Protein AF-X1P1N0-F1 (afdb_monomer)

Sequence (98 aa):
MQIRKTYQEVNPELLYAEIRDFVLKQGVLIGEAKLETYLSPGDTSSFISRGTLIFKLQGKSGEGGKECLRAHVVGSARGETKVMFDIDDKLFPQAKVA

pLDDT: mean 83.31, std 10.93, range [47.72, 94.06]

Radius of gyration: 14.68 Å; Cα contacts (8 Å, |Δi|>4): 205; chains: 1; bounding box: 37×24×40 Å

Organism: NCBI:txid412755

Nearest PDB structures (foldseek):
  2jmu-assembly1_A  TM=3.746E-01  e=8.915E-01  Mus musculus
  4e6f-assembly1_A  TM=2.982E-01  e=4.550E-01  Bacteroides ovatus ATCC 8483
  5crf-assembly2_B  TM=3.868E-01  e=1.652E+00  Mycobacterium tuberculosis H37Rv
  2v42-assembly1_B  TM=3.311E-01  e=4.050E+00  Escherichia coli BL21(DE3)

Foldseek 3Di:
DKDKDKDWLAALVVVLVVVVVLVVVVVWAWPDWDKDKDQDVPDNVWIKIWIKTWTFHDDDDDPGGDTAKIWIWIDTNRGMIMIMMDGDCVRPPCVSVD

Secondary structure (DSSP, 8-state):
-EEEEEEES--HHHHHHHHHHHHHHTTPEEEEEEEEEEEETTEEEEEEEEEEEEEE---SSSSPPPEEEEEEEEE-TTSEEEEEEEE-TTTS-GGGT-

Mean predicted aligned error: 6.8 Å

Solvent-accessible surface area (backbone atoms only — not comparable to full-atom values): 5388 Å² total; per-residue (Å²): 86,77,51,79,50,77,42,73,60,37,48,36,68,59,54,47,50,52,52,50,54,54,49,43,73,73,71,40,41,81,70,43,82,47,77,49,77,42,72,37,91,95,39,94,88,42,52,37,35,42,34,42,39,33,28,16,40,82,50,88,72,94,54,83,41,54,76,20,39,36,40,40,34,41,18,20,50,89,37,54,20,37,39,39,38,44,32,40,52,92,74,44,47,66,80,81,76,107

Structure (mmCIF, N/CA/C/O backbone):
data_AF-X1P1N0-F1
#
_entry.id   AF-X1P1N0-F1
#
loop_
_atom_site.group_PDB
_atom_site.id
_atom_site.type_symbol
_atom_site.label_atom_id
_atom_site.label_alt_id
_atom_site.label_comp_id
_atom_site.label_asym_id
_atom_site.label_entity_id
_atom_site.label_seq_id
_atom_site.pdbx_PDB_ins_code
_atom_site.Cartn_x
_atom_site.Cartn_y
_atom_site.Cartn_z
_atom_site.occupancy
_atom_site.B_iso_or_equiv
_atom_site.auth_seq_id
_atom_site.auth_comp_id
_atom_site.auth_asym_id
_atom_site.auth_atom_id
_atom_site.pdbx_PDB_model_num
ATOM 1 N N . MET A 1 1 ? -1.032 -8.487 11.856 1.00 87.00 1 MET A N 1
ATOM 2 C CA . MET A 1 1 ? -0.976 -9.423 10.716 1.00 87.00 1 MET A CA 1
ATOM 3 C C . MET A 1 1 ? -0.107 -8.806 9.634 1.00 87.00 1 MET A C 1
ATOM 5 O O . MET A 1 1 ? -0.247 -7.619 9.386 1.00 87.00 1 MET A O 1
ATOM 9 N N . GLN A 1 2 ? 0.756 -9.586 8.980 1.00 86.19 2 GLN A N 1
ATOM 10 C CA . GLN A 1 2 ? 1.558 -9.096 7.856 1.00 86.19 2 GLN A CA 1
ATOM 11 C C . GLN A 1 2 ? 1.201 -9.859 6.575 1.00 86.19 2 GLN A C 1
ATOM 13 O O . GLN A 1 2 ? 1.231 -11.088 6.566 1.00 86.19 2 GLN A O 1
ATOM 18 N N . ILE A 1 3 ? 0.890 -9.143 5.493 1.00 88.62 3 ILE A N 1
ATOM 19 C CA . ILE A 1 3 ? 0.622 -9.718 4.166 1.00 88.62 3 ILE A CA 1
ATOM 20 C C . ILE A 1 3 ? 1.712 -9.242 3.211 1.00 88.62 3 ILE A C 1
ATOM 22 O O . ILE A 1 3 ? 2.004 -8.051 3.138 1.00 88.62 3 ILE A O 1
ATOM 26 N N . ARG A 1 4 ? 2.313 -10.163 2.457 1.00 91.44 4 ARG A N 1
ATOM 27 C CA . ARG A 1 4 ? 3.292 -9.840 1.412 1.00 91.44 4 ARG A CA 1
ATOM 28 C C . ARG A 1 4 ? 2.803 -10.380 0.078 1.00 91.44 4 ARG A C 1
ATOM 30 O O . ARG A 1 4 ? 2.393 -11.537 -0.007 1.00 91.44 4 ARG A O 1
ATOM 37 N N . LYS A 1 5 ? 2.830 -9.536 -0.949 1.00 90.94 5 LYS A N 1
ATOM 38 C CA . LYS A 1 5 ? 2.457 -9.887 -2.320 1.00 90.94 5 LYS A CA 1
ATOM 39 C C . LYS A 1 5 ? 3.514 -9.371 -3.282 1.00 90.94 5 LYS A C 1
ATOM 41 O O . LYS A 1 5 ? 4.104 -8.312 -3.074 1.00 90.94 5 LYS A O 1
ATOM 46 N N . THR A 1 6 ? 3.752 -10.136 -4.332 1.00 90.88 6 THR A N 1
ATOM 47 C CA . THR A 1 6 ? 4.665 -9.771 -5.410 1.00 90.88 6 THR A CA 1
ATOM 48 C C . THR A 1 6 ? 3.907 -9.902 -6.714 1.00 90.88 6 THR A C 1
ATOM 50 O O . THR A 1 6 ? 3.237 -10.907 -6.942 1.00 90.88 6 THR A O 1
ATOM 53 N N . TYR A 1 7 ? 3.995 -8.859 -7.524 1.00 89.56 7 TYR A N 1
ATOM 54 C CA . TYR A 1 7 ? 3.362 -8.738 -8.823 1.00 89.56 7 TYR A CA 1
ATOM 55 C C . TYR A 1 7 ? 4.447 -8.529 -9.878 1.00 89.56 7 TYR A C 1
ATOM 57 O O . TYR A 1 7 ? 5.487 -7.933 -9.589 1.00 89.56 7 TYR A O 1
ATOM 65 N N . GLN A 1 8 ? 4.200 -9.008 -11.092 1.00 89.31 8 GLN A N 1
ATOM 66 C CA . GLN A 1 8 ? 5.071 -8.798 -12.247 1.00 89.31 8 GLN A CA 1
ATOM 67 C C . GLN A 1 8 ? 4.410 -7.804 -13.198 1.00 89.31 8 GLN A C 1
ATOM 69 O O . GLN A 1 8 ? 3.203 -7.883 -13.408 1.00 89.31 8 GLN A O 1
ATOM 74 N N . GLU A 1 9 ? 5.197 -6.862 -13.720 1.00 85.25 9 GLU A N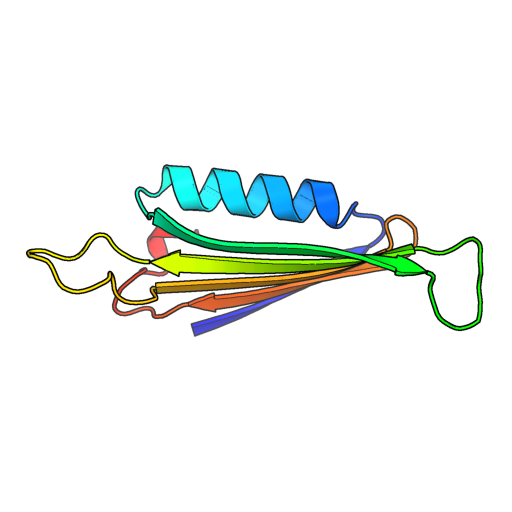 1
ATOM 75 C CA . GLU A 1 9 ? 4.774 -5.879 -14.732 1.00 85.25 9 GLU A CA 1
ATOM 76 C C . GLU A 1 9 ? 3.579 -5.003 -14.303 1.00 85.25 9 GLU A C 1
ATOM 78 O O . GLU A 1 9 ? 2.809 -4.501 -15.121 1.00 85.25 9 GLU A O 1
ATOM 83 N N . VAL A 1 10 ? 3.420 -4.788 -12.993 1.00 88.00 10 VAL A N 1
ATO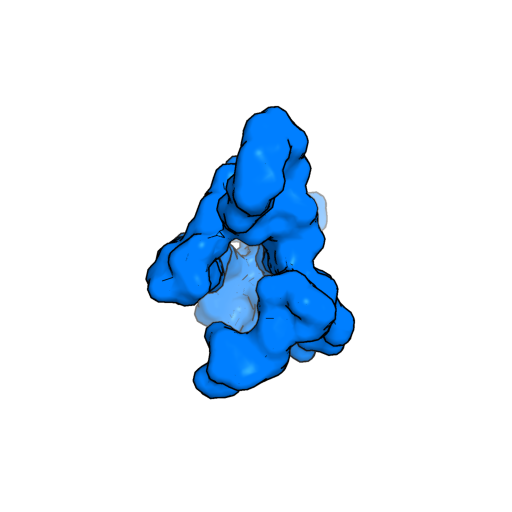M 84 C CA . VAL A 1 10 ? 2.402 -3.889 -12.433 1.00 88.00 10 VAL A CA 1
ATOM 85 C C . VAL A 1 10 ? 3.038 -2.550 -12.100 1.00 88.00 10 VAL A C 1
ATOM 87 O O . VAL A 1 10 ? 4.047 -2.498 -11.397 1.00 88.00 10 VAL A O 1
ATOM 90 N N . ASN A 1 11 ? 2.413 -1.457 -12.544 1.00 88.69 11 ASN A N 1
ATOM 91 C CA . ASN A 1 11 ? 2.868 -0.111 -12.216 1.00 88.69 11 ASN A CA 1
ATOM 92 C C . ASN A 1 11 ? 2.747 0.147 -10.693 1.00 88.69 11 ASN A C 1
ATOM 94 O O . ASN A 1 11 ? 1.629 0.149 -10.165 1.00 88.69 11 ASN A O 1
ATOM 98 N N . PRO A 1 12 ? 3.866 0.389 -9.983 1.00 89.25 12 PRO A N 1
ATOM 99 C CA . PRO A 1 12 ? 3.871 0.591 -8.534 1.00 89.25 12 PRO A CA 1
ATOM 100 C C . PRO A 1 12 ? 3.115 1.851 -8.095 1.00 89.25 12 PRO A C 1
ATOM 102 O O . PRO A 1 12 ? 2.522 1.853 -7.019 1.00 89.25 12 PRO A O 1
ATOM 105 N N . GLU A 1 13 ? 3.093 2.906 -8.910 1.00 89.88 13 GLU A N 1
ATOM 106 C CA . GLU A 1 13 ? 2.402 4.162 -8.587 1.00 89.88 13 GLU A CA 1
ATOM 107 C C . GLU A 1 13 ? 0.884 4.004 -8.695 1.00 89.88 13 GLU A C 1
ATOM 109 O O . GLU A 1 13 ? 0.141 4.478 -7.835 1.00 89.88 13 GLU A O 1
ATOM 114 N N . LEU A 1 14 ? 0.428 3.266 -9.711 1.00 91.56 14 LEU A N 1
ATOM 115 C CA . LEU A 1 14 ? -0.986 2.939 -9.875 1.00 91.56 14 LEU A CA 1
ATOM 116 C C . LEU A 1 14 ? -1.455 2.019 -8.746 1.00 91.56 14 LEU A C 1
ATOM 118 O O . LEU A 1 14 ? -2.464 2.293 -8.107 1.00 91.56 14 LEU A O 1
ATOM 122 N N . LEU A 1 15 ? -0.675 0.983 -8.424 1.00 90.50 15 LEU A N 1
ATOM 123 C CA . LEU A 1 15 ? -0.979 0.090 -7.307 1.00 90.50 15 LEU A CA 1
ATOM 124 C C . LEU A 1 15 ? -1.017 0.835 -5.965 1.00 90.50 15 LEU A C 1
ATOM 126 O O . LEU A 1 15 ? -1.892 0.581 -5.141 1.00 90.50 15 LEU A O 1
ATOM 130 N N . TYR A 1 16 ? -0.101 1.780 -5.750 1.00 92.31 16 TYR A N 1
ATOM 131 C CA . TYR A 1 16 ? -0.111 2.659 -4.582 1.00 92.31 16 TYR A CA 1
ATOM 132 C C . TYR A 1 16 ? -1.402 3.488 -4.494 1.00 92.31 16 TYR A C 1
ATOM 134 O O . TYR A 1 16 ? -1.998 3.568 -3.418 1.00 92.31 16 TYR A O 1
ATOM 142 N N . ALA A 1 17 ? -1.854 4.075 -5.607 1.00 92.56 17 ALA A N 1
ATOM 143 C CA . ALA A 1 17 ? -3.093 4.849 -5.653 1.00 92.56 17 ALA A CA 1
ATOM 144 C C . ALA A 1 17 ? -4.329 3.979 -5.364 1.00 92.56 17 ALA A C 1
ATOM 146 O O . ALA A 1 17 ? -5.150 4.351 -4.527 1.00 92.56 17 ALA A O 1
ATOM 147 N N . GLU A 1 18 ? -4.412 2.792 -5.970 1.00 92.31 18 GLU A N 1
ATOM 148 C CA . GLU A 1 18 ? -5.511 1.843 -5.745 1.00 92.31 18 GLU A CA 1
ATOM 149 C C . GLU A 1 18 ? -5.585 1.383 -4.285 1.00 92.31 18 GLU A C 1
ATOM 151 O O . GLU A 1 18 ? -6.655 1.382 -3.676 1.00 92.31 18 GLU A O 1
ATOM 156 N N . ILE A 1 19 ? -4.438 1.052 -3.679 1.00 90.75 19 ILE A N 1
ATOM 157 C CA . ILE A 1 19 ? -4.366 0.686 -2.259 1.00 90.75 19 ILE A CA 1
ATOM 158 C C . ILE A 1 19 ? -4.852 1.841 -1.383 1.00 90.75 19 ILE A C 1
ATOM 160 O O . ILE A 1 19 ? -5.628 1.628 -0.449 1.00 90.75 19 ILE A O 1
ATOM 164 N N . ARG A 1 20 ? -4.406 3.067 -1.674 1.00 91.25 20 ARG A N 1
ATOM 165 C CA . ARG A 1 20 ? -4.809 4.257 -0.924 1.00 91.25 20 ARG A CA 1
ATOM 166 C C . ARG A 1 20 ? -6.319 4.449 -0.960 1.00 91.25 20 ARG A C 1
ATOM 168 O O . ARG A 1 20 ? -6.937 4.612 0.091 1.00 91.25 20 ARG A O 1
ATOM 175 N N . ASP A 1 21 ? -6.902 4.408 -2.149 1.00 91.12 21 ASP A N 1
ATOM 176 C CA . ASP A 1 21 ? -8.321 4.675 -2.342 1.00 91.12 21 ASP A CA 1
ATOM 177 C C . ASP A 1 21 ? -9.191 3.534 -1.791 1.00 91.12 21 ASP A C 1
ATOM 179 O O . ASP A 1 21 ? -10.241 3.794 -1.198 1.00 91.12 21 ASP A O 1
ATOM 183 N N . PHE A 1 22 ? -8.744 2.277 -1.897 1.00 90.06 2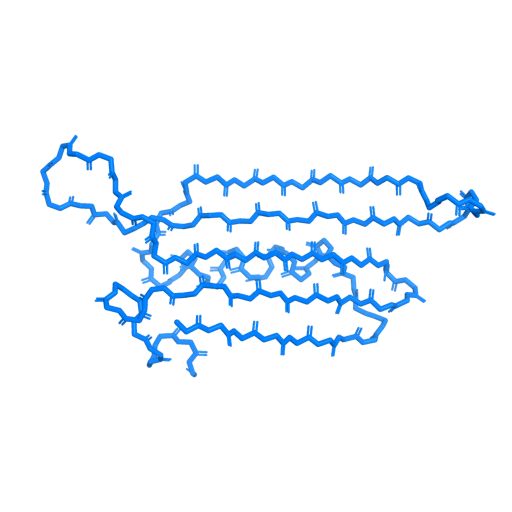2 PHE A N 1
ATOM 184 C CA . PHE A 1 22 ? -9.412 1.134 -1.268 1.00 90.06 22 PHE A CA 1
ATOM 185 C C . PHE A 1 22 ? -9.473 1.284 0.253 1.00 90.06 22 PHE A C 1
ATOM 187 O O . PHE A 1 22 ? -10.542 1.158 0.850 1.00 90.06 22 PHE A O 1
ATOM 194 N N . VAL A 1 23 ? -8.341 1.592 0.886 1.00 87.69 23 VAL A N 1
ATOM 195 C CA . VAL A 1 23 ? -8.266 1.699 2.344 1.00 87.69 23 VAL A CA 1
ATOM 196 C C . VAL A 1 23 ? -9.055 2.917 2.841 1.00 87.69 23 VAL A C 1
ATOM 198 O O . VAL A 1 23 ? -9.800 2.799 3.811 1.00 87.69 23 VAL A O 1
ATOM 201 N N . LEU A 1 24 ? -9.015 4.054 2.137 1.00 87.12 24 LEU A N 1
ATOM 202 C CA . LEU A 1 24 ? -9.862 5.216 2.444 1.00 87.12 24 LEU A CA 1
ATOM 203 C C . LEU A 1 24 ? -11.364 4.880 2.430 1.00 87.12 24 LEU A C 1
ATOM 205 O O . LEU A 1 24 ? -12.097 5.309 3.324 1.00 87.12 24 LEU A O 1
ATOM 209 N N . LYS A 1 25 ? -11.830 4.070 1.467 1.00 88.19 25 LYS A N 1
ATOM 210 C CA . LYS A 1 25 ? -13.237 3.622 1.395 1.00 88.19 25 LYS A CA 1
ATOM 211 C C . LYS A 1 25 ? -13.667 2.783 2.604 1.00 88.19 25 LYS A C 1
ATOM 213 O O . LYS A 1 25 ? -14.854 2.736 2.908 1.00 88.19 25 LYS A O 1
ATOM 218 N N . GLN A 1 26 ? -12.727 2.177 3.332 1.00 83.12 26 GLN A N 1
ATOM 219 C CA . GLN A 1 26 ? -12.996 1.424 4.566 1.00 83.12 26 GLN A CA 1
ATOM 220 C C . GLN A 1 26 ? -13.189 2.322 5.807 1.00 83.12 26 GLN A C 1
ATOM 222 O O . GLN A 1 26 ? -13.367 1.812 6.923 1.00 83.12 26 GLN A O 1
ATOM 227 N N . GLY A 1 27 ? -13.164 3.650 5.624 1.00 81.25 27 GLY A N 1
ATOM 228 C CA . GLY A 1 27 ? -13.447 4.643 6.661 1.00 81.25 27 GLY A CA 1
ATOM 229 C C . GLY A 1 27 ? -12.262 4.957 7.575 1.00 81.25 27 GLY A C 1
ATOM 230 O O . GLY A 1 27 ? -12.468 5.369 8.716 1.00 81.25 27 GLY A O 1
ATOM 231 N N . VAL A 1 28 ? -11.027 4.739 7.113 1.00 85.56 28 VAL A N 1
ATOM 232 C CA . VAL A 1 28 ? -9.809 5.117 7.851 1.00 85.56 28 VAL A CA 1
ATOM 233 C C . VAL A 1 28 ? -9.180 6.378 7.269 1.00 85.56 28 VAL A C 1
ATOM 235 O O . VAL A 1 28 ? -9.374 6.709 6.102 1.00 85.56 28 VAL A O 1
ATOM 238 N N . LEU A 1 29 ? -8.422 7.097 8.094 1.00 86.31 29 LEU A N 1
ATOM 239 C CA . LEU A 1 29 ? -7.778 8.347 7.706 1.00 86.31 29 LEU A CA 1
ATOM 240 C C . LEU A 1 29 ? -6.335 8.087 7.274 1.00 86.31 29 LEU A C 1
ATOM 242 O O . LEU A 1 29 ? -5.649 7.238 7.844 1.00 86.31 29 LEU A O 1
ATOM 246 N N . ILE A 1 30 ? -5.847 8.853 6.302 1.00 88.31 30 ILE A N 1
ATOM 247 C CA . ILE A 1 30 ? -4.422 8.857 5.957 1.00 88.31 30 ILE A CA 1
ATOM 248 C C . ILE A 1 30 ? -3.670 9.621 7.046 1.00 88.31 30 ILE A C 1
ATOM 250 O O . ILE A 1 30 ? -3.951 10.787 7.311 1.00 88.31 30 ILE A O 1
ATOM 254 N N . GLY A 1 31 ? -2.717 8.947 7.684 1.00 85.12 31 GLY A N 1
ATOM 255 C CA . GLY A 1 31 ? -1.755 9.562 8.588 1.00 85.12 31 GLY A CA 1
ATOM 256 C C . GLY A 1 31 ? -0.524 10.068 7.843 1.00 85.12 31 GLY A C 1
ATOM 257 O O . GLY A 1 31 ? -0.122 11.208 8.042 1.00 85.12 31 GLY A O 1
ATOM 258 N N . GLU A 1 32 ? 0.051 9.229 6.982 1.00 88.56 32 GLU A N 1
ATOM 259 C CA . GLU A 1 32 ? 1.199 9.574 6.140 1.00 88.56 32 GLU A CA 1
ATOM 260 C C . GLU A 1 32 ? 1.022 8.955 4.753 1.00 88.56 32 GLU A C 1
ATOM 262 O O . GLU A 1 32 ? 0.567 7.818 4.620 1.00 88.56 32 GLU A O 1
ATOM 267 N N . ALA A 1 33 ? 1.378 9.709 3.719 1.00 91.69 33 ALA A N 1
ATOM 268 C CA . ALA A 1 33 ? 1.388 9.243 2.343 1.00 91.69 33 ALA A CA 1
ATOM 269 C C . ALA A 1 33 ? 2.644 9.787 1.666 1.00 91.69 33 ALA A C 1
ATOM 271 O O . ALA A 1 33 ? 2.752 10.987 1.416 1.00 91.69 33 ALA A O 1
ATOM 272 N N . LYS A 1 34 ? 3.596 8.899 1.393 1.00 93.19 34 LYS A N 1
ATOM 273 C CA . LYS A 1 34 ? 4.877 9.230 0.780 1.00 93.19 34 LYS A CA 1
ATOM 274 C C . LYS A 1 34 ? 5.071 8.382 -0.466 1.00 93.19 34 LYS A C 1
ATOM 276 O O . LYS A 1 34 ? 4.987 7.160 -0.391 1.00 93.19 34 LYS A O 1
ATOM 281 N N . LEU A 1 35 ? 5.349 9.022 -1.594 1.00 91.31 35 LEU A N 1
ATOM 282 C CA . LEU A 1 35 ? 5.717 8.355 -2.837 1.00 91.31 35 LEU A CA 1
ATOM 283 C C . LEU A 1 35 ? 6.996 8.999 -3.357 1.00 91.31 35 LEU A C 1
ATOM 285 O O . LEU A 1 35 ? 7.046 10.210 -3.555 1.00 91.31 35 LEU A O 1
ATOM 289 N N . GLU A 1 36 ? 8.030 8.190 -3.534 1.00 89.81 36 GLU A N 1
ATOM 290 C CA . GLU A 1 36 ? 9.336 8.633 -4.003 1.00 89.81 36 GLU A CA 1
ATOM 291 C C . GLU A 1 36 ? 9.749 7.775 -5.193 1.00 89.81 36 GLU A C 1
ATOM 293 O O . GLU A 1 36 ? 9.752 6.548 -5.099 1.00 89.81 36 GLU A O 1
ATOM 298 N N . THR A 1 37 ? 10.109 8.417 -6.299 1.00 87.56 37 THR A N 1
ATOM 299 C CA . THR A 1 37 ? 10.570 7.732 -7.509 1.00 87.56 37 THR A CA 1
ATOM 300 C C . THR A 1 37 ? 12.029 8.087 -7.746 1.00 87.56 37 THR A C 1
ATOM 302 O O . THR A 1 37 ? 12.400 9.260 -7.785 1.00 87.56 37 THR A O 1
ATOM 305 N N . TYR A 1 38 ? 12.861 7.060 -7.884 1.00 85.00 38 TYR A N 1
ATOM 306 C CA . TYR A 1 38 ? 14.302 7.182 -8.062 1.00 85.00 38 TYR A CA 1
ATOM 307 C C . TYR A 1 38 ? 14.747 6.468 -9.334 1.00 85.00 38 TYR A C 1
ATOM 309 O O . TYR A 1 38 ? 14.102 5.528 -9.801 1.00 85.00 38 TYR A O 1
ATOM 317 N N . LEU A 1 39 ? 15.893 6.884 -9.866 1.00 80.88 39 LEU A N 1
ATOM 318 C CA . LEU A 1 39 ? 16.601 6.118 -10.885 1.00 80.88 39 LEU A CA 1
ATOM 319 C C . LEU A 1 39 ? 17.203 4.862 -10.255 1.00 80.88 39 LEU A C 1
ATOM 321 O O . LEU A 1 39 ? 17.734 4.902 -9.141 1.00 80.88 39 LEU A O 1
ATOM 325 N N . SER A 1 40 ? 17.130 3.749 -10.976 1.00 72.69 40 SER A N 1
ATOM 326 C CA . SER A 1 40 ? 17.746 2.502 -10.539 1.00 72.69 40 SER A CA 1
ATOM 327 C C . SER A 1 40 ? 19.268 2.645 -10.567 1.00 72.69 40 SER A C 1
ATOM 329 O O . SER A 1 40 ? 19.823 3.115 -11.565 1.00 72.69 40 SER A O 1
ATOM 331 N N . PRO A 1 41 ? 19.982 2.221 -9.513 1.00 67.75 41 PRO A N 1
ATOM 332 C CA . PRO A 1 41 ? 21.436 2.190 -9.547 1.00 67.75 41 PRO A CA 1
ATOM 333 C C . PRO A 1 41 ? 21.903 1.220 -10.643 1.00 67.75 41 PRO A C 1
ATOM 335 O O . PRO A 1 41 ? 21.611 0.029 -10.574 1.00 67.75 41 PRO A O 1
ATOM 338 N N . GLY A 1 42 ? 22.616 1.727 -11.651 1.00 68.19 42 GLY A N 1
ATOM 339 C CA . GLY A 1 42 ? 23.208 0.922 -12.729 1.00 68.19 42 GLY A CA 1
ATOM 340 C C . GLY A 1 42 ? 22.444 0.906 -14.058 1.00 68.19 42 GLY A C 1
ATOM 341 O O . GLY A 1 42 ? 23.023 0.493 -15.057 1.00 68.19 42 GLY A O 1
ATOM 342 N N . ASP A 1 43 ? 21.205 1.404 -14.106 1.00 66.12 43 ASP A N 1
ATOM 343 C CA . ASP A 1 43 ? 20.424 1.525 -15.344 1.00 66.12 43 ASP A CA 1
ATOM 344 C C . ASP A 1 43 ? 19.61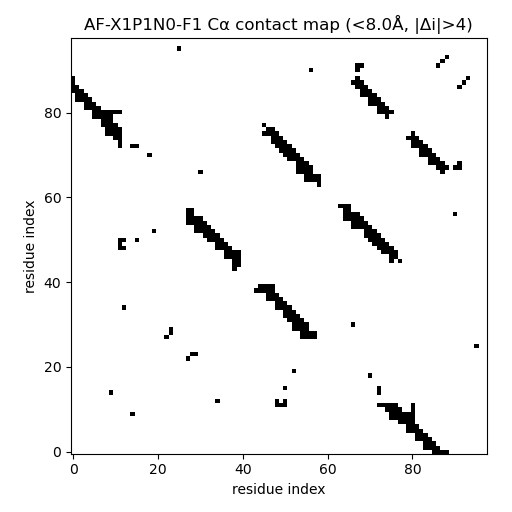0 2.827 -15.332 1.00 66.12 43 ASP A C 1
ATOM 346 O O . ASP A 1 43 ? 18.636 2.977 -14.593 1.00 66.12 43 ASP A O 1
ATOM 350 N N . THR A 1 44 ? 20.018 3.784 -16.166 1.00 61.97 44 THR A N 1
ATOM 351 C CA . THR A 1 44 ? 19.384 5.106 -16.295 1.00 61.97 44 THR A CA 1
ATOM 352 C C . THR A 1 44 ? 18.006 5.057 -16.954 1.00 61.97 44 THR A C 1
ATOM 354 O O . THR A 1 44 ? 17.300 6.064 -16.943 1.00 61.97 44 THR A O 1
ATOM 357 N N . SER A 1 45 ? 17.606 3.911 -17.513 1.00 66.06 45 SER A N 1
ATOM 358 C CA . SER A 1 45 ? 16.297 3.712 -18.144 1.00 66.06 45 SER A CA 1
ATOM 359 C C . SER A 1 45 ? 15.256 3.062 -17.225 1.00 66.06 45 SER A C 1
ATOM 361 O O . SER A 1 45 ? 14.075 2.991 -17.578 1.00 66.06 45 SER A O 1
ATOM 363 N N . SER A 1 46 ? 15.673 2.633 -16.031 1.00 69.25 46 SER A N 1
ATOM 364 C CA . SER A 1 46 ? 14.834 1.923 -15.069 1.00 69.25 46 SER A CA 1
ATOM 365 C C . SER A 1 46 ? 14.531 2.801 -13.853 1.00 69.25 46 SER A C 1
ATOM 367 O O . SER A 1 46 ? 15.436 3.276 -13.170 1.00 69.25 46 SER A O 1
ATOM 369 N N . PHE A 1 47 ? 13.250 2.977 -13.529 1.00 82.31 47 PHE A N 1
ATOM 370 C CA . PHE A 1 47 ? 12.798 3.743 -12.362 1.00 82.31 47 PHE A CA 1
ATOM 371 C C . PHE A 1 47 ? 12.289 2.804 -11.269 1.00 82.31 47 PHE A C 1
ATOM 373 O O . PHE A 1 47 ? 11.542 1.866 -11.557 1.00 82.31 47 PHE A O 1
ATOM 380 N N . ILE A 1 48 ? 12.676 3.072 -10.022 1.00 85.56 48 ILE A N 1
ATOM 381 C CA . ILE A 1 48 ? 12.145 2.399 -8.836 1.00 85.56 48 ILE A CA 1
ATOM 382 C C . ILE A 1 48 ? 11.265 3.395 -8.095 1.00 85.56 48 ILE A C 1
ATOM 384 O O . ILE A 1 48 ? 11.750 4.422 -7.615 1.00 85.56 48 ILE A O 1
ATOM 388 N N . SER A 1 49 ? 9.989 3.060 -7.957 1.00 89.56 49 SER A N 1
ATOM 389 C CA . SER A 1 49 ? 9.048 3.813 -7.134 1.00 89.56 49 SER A CA 1
ATOM 390 C C . SER A 1 49 ? 8.914 3.132 -5.775 1.00 89.56 49 SER A C 1
ATOM 392 O O . SER A 1 49 ? 8.756 1.911 -5.676 1.00 89.56 49 SER A O 1
ATOM 394 N N . ARG A 1 50 ? 8.975 3.930 -4.711 1.00 91.69 50 ARG A N 1
ATOM 395 C CA . ARG A 1 50 ? 8.789 3.520 -3.322 1.00 91.69 50 ARG A CA 1
ATOM 396 C C . ARG A 1 50 ? 7.651 4.327 -2.710 1.00 91.69 50 ARG A C 1
ATOM 398 O O . ARG A 1 50 ? 7.778 5.521 -2.463 1.00 91.69 50 ARG A O 1
ATOM 405 N N . GLY A 1 51 ? 6.549 3.648 -2.439 1.00 92.50 51 GLY A N 1
ATOM 406 C CA . GLY A 1 51 ? 5.384 4.176 -1.750 1.00 92.50 51 GLY A CA 1
ATOM 407 C C . GLY A 1 51 ? 5.322 3.695 -0.302 1.00 92.50 51 GLY A C 1
ATOM 408 O O . GLY A 1 51 ? 5.515 2.513 -0.023 1.00 92.50 51 GLY A O 1
ATOM 409 N N . THR A 1 52 ? 5.036 4.598 0.628 1.00 94.06 52 THR A N 1
ATOM 410 C CA . THR A 1 52 ? 4.685 4.286 2.016 1.00 94.06 52 THR A CA 1
ATOM 411 C C . THR A 1 52 ? 3.374 4.981 2.360 1.00 94.06 52 THR A C 1
ATOM 413 O O . THR A 1 52 ? 3.265 6.199 2.253 1.00 94.06 52 THR A O 1
ATOM 416 N N . LEU A 1 53 ? 2.379 4.196 2.765 1.00 93.06 53 LEU A N 1
ATOM 417 C CA . LEU A 1 53 ? 1.087 4.666 3.252 1.00 93.06 53 LEU A CA 1
ATOM 418 C C . LEU A 1 53 ? 0.924 4.222 4.698 1.00 93.06 53 LEU A C 1
ATOM 420 O O . LEU A 1 53 ? 1.067 3.038 5.000 1.00 93.06 53 LEU A O 1
ATOM 424 N N . ILE A 1 54 ? 0.589 5.157 5.575 1.00 92.00 54 ILE A N 1
ATOM 425 C CA . ILE A 1 54 ? 0.249 4.896 6.970 1.00 92.00 54 ILE A CA 1
ATOM 426 C C . ILE A 1 54 ? -1.172 5.389 7.192 1.00 92.00 54 ILE A C 1
ATOM 428 O O . ILE A 1 54 ? -1.473 6.563 6.969 1.00 92.00 54 ILE A O 1
ATOM 432 N N . PHE A 1 55 ? -2.038 4.503 7.669 1.00 90.50 55 PHE A N 1
ATOM 433 C CA . PHE A 1 55 ? -3.438 4.789 7.944 1.00 90.50 55 PHE A CA 1
ATOM 434 C C . PHE A 1 55 ? -3.718 4.727 9.436 1.00 90.50 55 PHE A C 1
ATOM 436 O O . PHE A 1 55 ? -3.239 3.848 10.158 1.00 90.50 55 PHE A O 1
ATOM 443 N N . LYS A 1 56 ? -4.544 5.659 9.895 1.00 89.62 56 LYS A N 1
ATOM 444 C CA . LYS A 1 56 ? -4.929 5.819 11.291 1.00 89.62 56 LYS A CA 1
ATOM 445 C C . LYS A 1 56 ? -6.434 5.648 11.433 1.00 89.62 56 LYS A C 1
ATOM 447 O O . LYS A 1 56 ? -7.210 6.154 10.619 1.00 89.62 56 LYS A O 1
ATOM 452 N N . LEU A 1 57 ? -6.850 4.962 12.491 1.00 84.38 57 LEU A N 1
ATOM 453 C CA . LEU A 1 57 ? -8.257 4.906 12.864 1.00 84.38 57 LEU A CA 1
ATOM 454 C C . LEU A 1 57 ? -8.656 6.244 13.495 1.00 84.38 57 LEU A C 1
ATOM 456 O O . LEU A 1 57 ? -7.913 6.779 14.321 1.00 84.38 57 LEU A O 1
ATOM 460 N N . GLN A 1 58 ? -9.827 6.778 13.147 1.00 70.31 58 GLN A N 1
ATOM 461 C CA . GLN A 1 58 ? -10.344 7.972 13.810 1.00 70.31 58 GLN A CA 1
ATOM 462 C C . GLN A 1 58 ? -10.623 7.638 15.286 1.00 70.31 58 GLN A C 1
ATOM 464 O O . GLN A 1 58 ? -11.501 6.836 15.604 1.00 70.31 58 GLN A O 1
ATOM 469 N N . GLY A 1 59 ? -9.816 8.195 16.190 1.00 63.19 59 GLY A N 1
ATOM 470 C CA . GLY A 1 59 ? -9.965 7.986 17.627 1.00 63.19 59 GLY A CA 1
ATOM 471 C C . GLY A 1 59 ? -11.209 8.688 18.170 1.00 63.19 59 GLY A C 1
ATOM 472 O O . GLY A 1 59 ? -11.579 9.768 17.708 1.00 63.19 59 GLY A O 1
ATOM 473 N N . LYS A 1 60 ? -11.846 8.094 19.185 1.00 53.47 60 LYS A N 1
ATOM 474 C CA . LYS A 1 60 ? -12.804 8.812 20.032 1.00 53.47 60 LYS A CA 1
ATOM 475 C C . LYS A 1 60 ? -11.992 9.752 20.927 1.00 53.47 60 LYS A C 1
ATOM 477 O O . LYS A 1 60 ? -11.303 9.268 21.815 1.00 53.47 60 LYS A O 1
ATOM 482 N N . SER A 1 61 ? -12.090 11.057 20.682 1.00 47.72 61 SER A N 1
ATOM 483 C CA . SER A 1 61 ? -11.549 12.138 21.525 1.00 47.72 61 SER A CA 1
ATOM 484 C C . SER A 1 61 ? -10.052 12.442 21.382 1.00 47.72 61 SER A C 1
ATOM 486 O O . SER A 1 61 ? -9.241 11.937 22.143 1.00 47.72 61 SER A O 1
ATOM 488 N N . GLY A 1 62 ? -9.710 13.365 20.475 1.00 52.34 62 GLY A N 1
ATOM 489 C CA . GLY A 1 62 ? -8.588 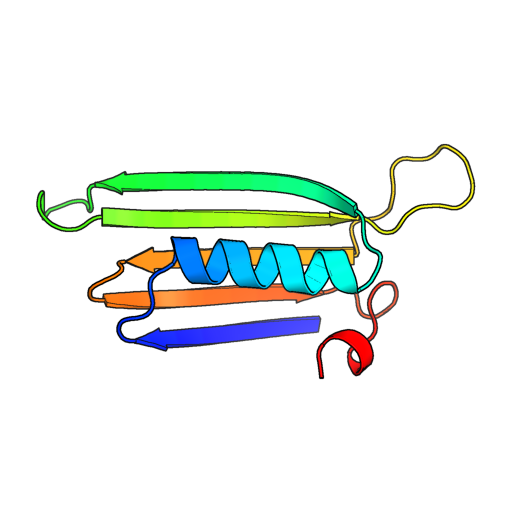14.314 20.621 1.00 52.34 62 GLY A CA 1
ATOM 490 C C . GLY A 1 62 ? -7.144 13.790 20.610 1.00 52.34 62 GLY A C 1
ATOM 491 O O . GLY A 1 62 ? -6.241 14.567 20.316 1.00 52.34 62 GLY A O 1
ATOM 492 N N . GLU A 1 63 ? -6.895 12.510 20.871 1.00 56.78 63 GLU A N 1
ATOM 493 C CA . GLU A 1 63 ? -5.584 11.885 20.720 1.00 56.78 63 GLU A CA 1
ATOM 494 C C . GLU A 1 63 ? -5.405 11.418 19.273 1.00 56.78 63 GLU A C 1
ATOM 496 O O . GLU A 1 63 ? -6.300 10.806 18.682 1.00 56.78 63 GLU A O 1
ATOM 501 N N . GLY A 1 64 ? -4.251 11.739 18.680 1.00 57.00 64 GLY A N 1
ATOM 502 C CA . GLY A 1 64 ? -3.914 11.363 17.308 1.00 57.00 64 GLY A CA 1
ATOM 503 C C . GLY A 1 64 ? -4.209 9.884 17.057 1.00 57.00 64 GLY A C 1
ATOM 504 O O . GLY A 1 64 ? -3.734 9.019 17.789 1.00 57.00 64 GLY A O 1
ATOM 505 N N . GLY A 1 65 ? -5.034 9.609 16.042 1.00 67.25 65 GLY A N 1
ATOM 506 C CA . GLY A 1 65 ? -5.553 8.271 15.760 1.00 67.25 65 GLY A CA 1
ATOM 507 C C . GLY A 1 65 ? -4.470 7.188 15.741 1.00 67.25 65 GLY A C 1
ATOM 508 O O . GLY A 1 65 ? -3.366 7.412 15.237 1.00 67.25 65 GLY A O 1
ATOM 509 N N . LYS A 1 66 ? -4.786 6.007 16.286 1.00 80.69 66 LYS A N 1
ATOM 510 C CA . LYS A 1 66 ? -3.860 4.867 16.320 1.00 80.69 66 LYS A CA 1
ATOM 511 C C . LYS A 1 66 ? -3.612 4.350 14.905 1.00 80.69 66 LYS A C 1
ATOM 513 O O . LYS A 1 66 ? -4.563 4.180 14.138 1.00 80.69 66 LYS A O 1
ATOM 518 N N . GLU A 1 67 ? -2.345 4.110 14.573 1.00 84.81 67 GLU A N 1
ATOM 519 C CA . GLU A 1 67 ? -1.964 3.448 13.324 1.00 84.81 67 GLU A CA 1
ATOM 520 C C . GLU A 1 67 ? -2.612 2.061 13.273 1.00 84.81 67 GLU A C 1
ATOM 522 O O . GLU A 1 67 ? -2.507 1.289 14.221 1.00 84.81 67 GLU A O 1
ATOM 527 N N . CYS A 1 68 ? -3.328 1.783 12.189 1.00 87.62 68 CYS A N 1
ATOM 528 C CA . CYS A 1 68 ? -4.100 0.553 12.020 1.00 87.62 68 CYS A CA 1
ATOM 529 C C . CYS A 1 68 ? -3.625 -0.275 10.823 1.00 87.62 68 CYS A C 1
ATOM 531 O O . CYS A 1 68 ? -3.739 -1.499 10.837 1.00 87.62 68 CYS A O 1
ATOM 533 N N . LEU A 1 69 ? -3.075 0.384 9.800 1.00 89.00 69 LEU A N 1
ATOM 534 C CA . LEU A 1 69 ? -2.577 -0.257 8.594 1.00 89.00 69 LEU A CA 1
ATOM 535 C C . LEU A 1 69 ? -1.408 0.542 8.028 1.00 89.00 69 LEU A C 1
ATOM 537 O O . LEU A 1 69 ? -1.462 1.768 7.935 1.00 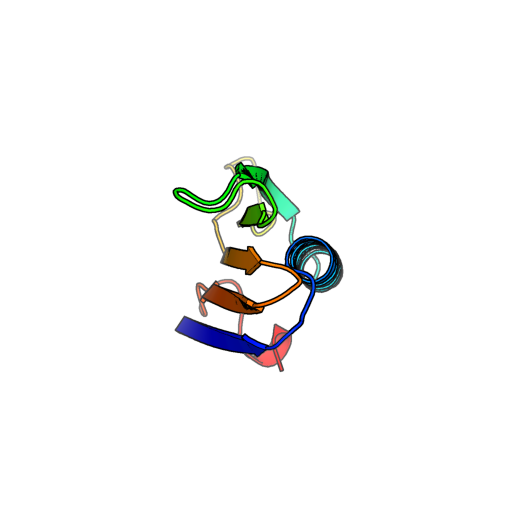89.00 69 LEU A O 1
ATOM 541 N N . ARG A 1 70 ? -0.375 -0.169 7.596 1.00 92.62 70 ARG A N 1
ATOM 542 C CA . ARG A 1 70 ? 0.769 0.363 6.871 1.00 92.62 70 ARG A CA 1
ATOM 543 C C . ARG A 1 70 ? 0.946 -0.421 5.585 1.00 92.62 70 ARG A C 1
ATOM 545 O O . ARG A 1 70 ? 1.059 -1.642 5.620 1.00 92.62 70 ARG A O 1
ATOM 552 N N . ALA A 1 71 ? 0.994 0.270 4.455 1.00 92.56 71 ALA A N 1
ATOM 553 C CA . ALA A 1 71 ? 1.300 -0.329 3.167 1.00 92.56 71 ALA A CA 1
ATOM 554 C C . ALA A 1 71 ? 2.636 0.206 2.650 1.00 92.56 71 ALA A C 1
ATOM 556 O O . ALA A 1 71 ? 2.842 1.413 2.543 1.00 92.56 71 ALA A O 1
ATOM 557 N N . HIS A 1 72 ? 3.535 -0.704 2.302 1.00 93.88 72 HIS A N 1
ATOM 558 C CA . HIS A 1 72 ? 4.766 -0.405 1.591 1.00 93.88 72 HIS A CA 1
ATOM 559 C C . HIS A 1 72 ? 4.685 -0.994 0.193 1.00 93.88 72 HIS A C 1
ATOM 561 O O . HIS A 1 72 ? 4.519 -2.202 0.043 1.00 93.88 72 HIS A O 1
ATOM 567 N N . VAL A 1 73 ? 4.839 -0.145 -0.814 1.00 92.94 73 VAL A N 1
ATOM 568 C CA . VAL A 1 73 ? 4.922 -0.534 -2.221 1.00 92.94 73 VAL A CA 1
ATOM 569 C C . VAL A 1 73 ? 6.326 -0.205 -2.700 1.00 92.94 73 VAL A C 1
ATOM 571 O O . VAL A 1 73 ? 6.806 0.905 -2.495 1.00 92.94 73 VAL A O 1
ATOM 574 N N . VAL A 1 74 ? 7.013 -1.159 -3.312 1.00 91.81 74 VAL A N 1
ATOM 575 C CA . VAL A 1 74 ? 8.322 -0.923 -3.922 1.00 91.81 74 VAL A CA 1
ATOM 576 C C . VAL A 1 74 ? 8.422 -1.713 -5.209 1.00 91.81 74 VAL A C 1
ATOM 578 O O . VAL A 1 74 ? 8.135 -2.908 -5.223 1.00 91.81 74 VAL A O 1
ATOM 581 N N . GLY A 1 75 ? 8.820 -1.067 -6.294 1.00 89.31 75 GLY A N 1
ATOM 582 C CA . GLY A 1 75 ? 8.942 -1.768 -7.560 1.00 89.31 75 GLY A CA 1
ATOM 583 C C . GLY A 1 75 ? 9.297 -0.882 -8.726 1.00 89.31 75 GLY A C 1
ATOM 584 O O . GLY A 1 75 ? 9.452 0.329 -8.582 1.00 89.31 75 GLY A O 1
ATOM 585 N N . SER A 1 76 ? 9.397 -1.512 -9.887 1.00 84.44 76 SER A N 1
ATOM 586 C CA . SER A 1 76 ? 9.539 -0.839 -11.171 1.00 84.44 76 SER A CA 1
ATOM 587 C C . SER A 1 76 ? 8.407 -1.267 -12.098 1.00 84.44 76 SER A C 1
ATOM 589 O O . SER A 1 76 ? 7.976 -2.418 -12.088 1.00 84.44 76 SER A O 1
ATOM 591 N N . ALA A 1 77 ? 7.926 -0.345 -12.935 1.00 76.62 77 ALA A N 1
ATOM 592 C CA . ALA A 1 77 ? 6.809 -0.628 -13.839 1.00 76.62 77 ALA A CA 1
ATOM 593 C C . ALA A 1 77 ? 7.117 -1.742 -14.862 1.00 76.62 77 ALA A C 1
ATOM 595 O O . ALA A 1 77 ? 6.205 -2.422 -15.315 1.00 76.62 77 ALA A O 1
ATOM 596 N N . ARG A 1 78 ? 8.396 -1.935 -15.216 1.00 78.94 78 ARG A N 1
ATOM 597 C CA . ARG A 1 78 ? 8.866 -2.967 -16.160 1.00 78.94 78 ARG A CA 1
ATOM 598 C C . ARG A 1 78 ? 9.413 -4.225 -15.476 1.00 78.94 78 ARG A C 1
ATOM 600 O O . ARG A 1 78 ? 10.001 -5.067 -16.143 1.00 78.94 78 ARG A O 1
ATOM 607 N N . GLY A 1 79 ? 9.299 -4.322 -14.154 1.00 83.38 79 GLY A N 1
ATOM 608 C CA . GLY A 1 79 ? 9.893 -5.403 -13.376 1.00 83.38 79 GLY A CA 1
ATOM 609 C C . GLY A 1 79 ? 8.938 -5.935 -12.320 1.00 83.38 79 GLY A C 1
ATOM 610 O O . GLY A 1 79 ? 7.750 -6.140 -12.566 1.00 83.38 79 GLY A O 1
ATOM 611 N N . GLU A 1 80 ? 9.477 -6.191 -11.132 1.00 88.06 80 GLU A N 1
ATOM 612 C CA . GLU A 1 80 ? 8.687 -6.655 -9.999 1.00 88.06 80 GLU A CA 1
ATOM 613 C C . GLU A 1 80 ? 8.153 -5.476 -9.186 1.00 88.06 80 GLU A C 1
ATOM 615 O O . GLU A 1 80 ? 8.901 -4.565 -8.823 1.00 88.06 80 GLU A O 1
ATOM 620 N N . THR A 1 81 ? 6.881 -5.563 -8.803 1.00 90.81 81 THR A N 1
ATOM 621 C CA . THR A 1 81 ? 6.271 -4.690 -7.802 1.00 90.81 81 THR A CA 1
ATOM 622 C C . THR A 1 81 ? 5.910 -5.505 -6.574 1.00 90.81 81 THR A C 1
ATOM 624 O O . THR A 1 81 ? 5.106 -6.436 -6.611 1.00 90.81 81 THR A O 1
ATOM 627 N N . LYS A 1 82 ? 6.532 -5.160 -5.451 1.00 92.75 82 LYS A N 1
ATOM 628 C CA . LYS A 1 82 ? 6.354 -5.810 -4.155 1.00 92.75 82 LYS A CA 1
ATOM 629 C C . LYS A 1 82 ? 5.493 -4.927 -3.275 1.00 92.75 82 LYS A C 1
ATOM 631 O O . LYS A 1 82 ? 5.725 -3.726 -3.163 1.00 92.75 82 LYS A O 1
ATOM 636 N N . VAL A 1 83 ? 4.521 -5.547 -2.623 1.00 93.00 83 VAL A N 1
ATOM 637 C CA . VAL A 1 83 ? 3.661 -4.900 -1.641 1.00 93.00 83 VAL A CA 1
ATOM 638 C C . VAL A 1 83 ? 3.768 -5.634 -0.320 1.00 93.00 83 VAL A C 1
ATOM 640 O O . VAL A 1 83 ? 3.683 -6.864 -0.262 1.00 93.00 83 VAL A O 1
ATOM 643 N N . MET A 1 84 ? 3.931 -4.872 0.752 1.00 93.69 84 MET A N 1
ATOM 644 C CA . MET A 1 84 ? 3.826 -5.366 2.114 1.00 93.69 84 MET A CA 1
ATOM 645 C C . MET A 1 84 ? 2.770 -4.570 2.863 1.00 93.69 84 MET A C 1
ATOM 647 O O . MET A 1 84 ? 2.860 -3.348 2.942 1.00 93.69 84 MET A O 1
ATOM 651 N N . PHE A 1 85 ? 1.819 -5.275 3.455 1.00 91.38 85 PHE A N 1
ATOM 652 C CA . PHE A 1 85 ? 0.872 -4.721 4.404 1.00 91.38 85 PHE A CA 1
ATOM 653 C C . PHE A 1 85 ? 1.245 -5.172 5.806 1.00 91.38 85 PHE A C 1
ATOM 655 O O . PHE A 1 85 ? 1.398 -6.370 6.048 1.00 91.38 85 PHE A O 1
ATOM 662 N N . ASP A 1 86 ? 1.367 -4.219 6.715 1.00 90.19 86 ASP A N 1
ATOM 663 C CA . ASP A 1 86 ? 1.386 -4.448 8.152 1.00 90.19 86 ASP A CA 1
ATOM 664 C C . ASP A 1 86 ? 0.063 -3.936 8.722 1.00 90.19 86 ASP A C 1
ATOM 666 O O . ASP A 1 86 ? -0.314 -2.788 8.494 1.00 90.19 86 ASP A O 1
ATOM 670 N N . ILE A 1 87 ? -0.702 -4.815 9.356 1.00 88.94 87 ILE A N 1
ATOM 671 C CA . ILE A 1 87 ? -2.085 -4.565 9.762 1.00 88.94 87 ILE A CA 1
ATOM 672 C C . ILE A 1 87 ? -2.197 -4.867 11.250 1.00 88.94 87 ILE A C 1
ATOM 674 O O . ILE A 1 87 ? -1.937 -5.997 11.673 1.00 88.94 87 ILE A O 1
ATOM 678 N N . ASP A 1 88 ? -2.644 -3.904 12.047 1.00 87.19 88 ASP A N 1
ATOM 679 C CA . ASP A 1 88 ? -3.066 -4.190 13.415 1.00 87.19 88 ASP A CA 1
ATOM 680 C C . ASP A 1 88 ? -4.471 -4.798 13.374 1.00 87.19 88 ASP A C 1
ATOM 682 O O . ASP A 1 88 ? -5.466 -4.089 13.243 1.00 87.19 88 ASP A O 1
ATOM 686 N N . ASP A 1 89 ? -4.553 -6.122 13.496 1.00 82.00 89 ASP A N 1
ATOM 687 C CA . ASP A 1 89 ? -5.808 -6.882 13.399 1.00 82.00 89 ASP A CA 1
ATOM 688 C C . ASP A 1 89 ? -6.831 -6.488 14.485 1.00 82.00 89 ASP A C 1
ATOM 690 O O . ASP A 1 89 ? -8.035 -6.653 14.306 1.00 82.00 89 ASP A O 1
ATOM 694 N N . LYS A 1 90 ? -6.378 -5.882 15.594 1.00 82.12 90 LYS A N 1
ATOM 695 C CA . LYS A 1 90 ? -7.274 -5.363 16.640 1.00 82.12 90 LYS A CA 1
ATOM 696 C C . LYS A 1 90 ? -8.002 -4.093 16.205 1.00 82.12 90 LYS A C 1
ATOM 698 O O . LYS A 1 90 ? -9.082 -3.803 16.716 1.00 82.12 90 LYS A O 1
ATOM 703 N N 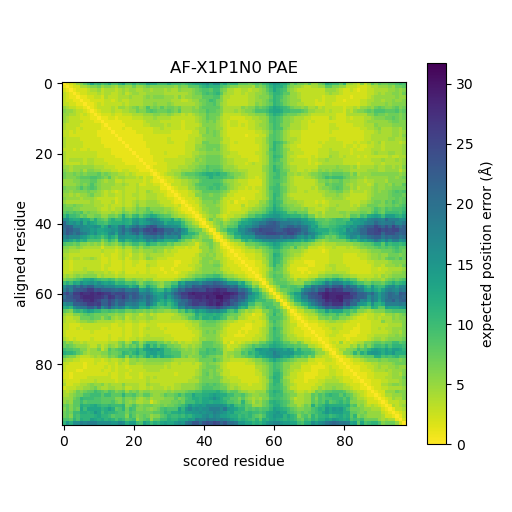. LEU A 1 91 ? -7.392 -3.312 15.315 1.00 80.38 91 LEU A N 1
ATOM 704 C CA . LEU A 1 91 ? -7.906 -2.022 14.848 1.00 80.38 91 LEU A CA 1
ATOM 705 C C . LEU A 1 91 ? -8.488 -2.117 13.434 1.00 80.38 91 LEU A C 1
ATOM 707 O O . LEU A 1 91 ? -9.431 -1.397 13.106 1.00 80.38 91 LEU A O 1
A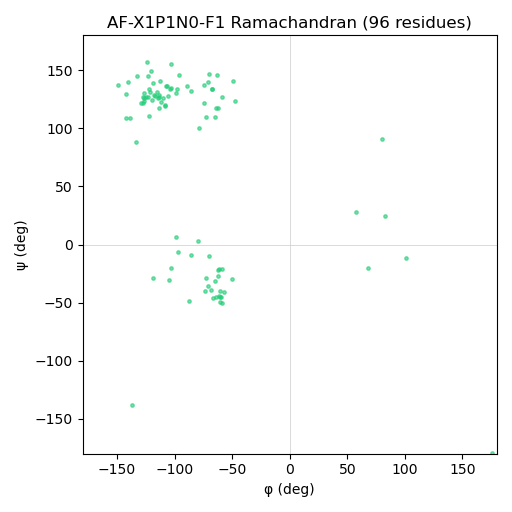TOM 711 N N . PHE A 1 92 ? -7.955 -3.015 12.611 1.00 80.06 92 PHE A N 1
ATOM 712 C CA . PHE A 1 92 ? -8.364 -3.243 11.235 1.00 80.06 92 PHE A CA 1
ATOM 713 C C . PHE A 1 92 ? -8.522 -4.752 10.981 1.00 80.06 92 PHE A C 1
ATOM 715 O O . PHE A 1 92 ? -7.570 -5.411 10.558 1.00 80.06 92 PHE A O 1
ATOM 722 N N . PRO A 1 93 ? -9.718 -5.312 11.249 1.00 79.12 93 PRO A N 1
ATOM 723 C CA . PRO A 1 93 ? -9.950 -6.746 11.136 1.00 79.12 93 PRO A CA 1
ATOM 724 C C . PRO A 1 93 ? -9.782 -7.236 9.700 1.00 79.12 93 PRO A C 1
ATOM 726 O O . PRO A 1 93 ? -10.200 -6.557 8.756 1.00 79.12 93 PRO A O 1
ATOM 729 N N . GLN A 1 94 ? -9.283 -8.462 9.536 1.00 72.00 94 GLN A N 1
ATOM 730 C CA . GLN A 1 94 ? -9.111 -9.107 8.227 1.00 72.00 94 GLN A CA 1
ATOM 731 C C . GLN A 1 94 ? -10.368 -9.079 7.333 1.00 72.00 94 GLN A C 1
ATOM 733 O O . GLN A 1 94 ? -10.242 -9.000 6.115 1.00 72.00 94 GLN A O 1
ATOM 738 N N . ALA A 1 95 ? -11.575 -9.071 7.908 1.00 73.06 95 ALA A N 1
ATOM 739 C CA . ALA A 1 95 ? -12.830 -8.973 7.155 1.00 73.06 95 ALA A CA 1
ATOM 740 C C . ALA A 1 95 ? -12.954 -7.697 6.295 1.00 73.06 95 ALA A C 1
ATOM 742 O O . ALA A 1 95 ? -13.728 -7.682 5.349 1.00 73.06 95 ALA A O 1
ATOM 743 N N . LYS A 1 96 ? -12.199 -6.631 6.603 1.00 72.12 96 LYS A N 1
ATOM 744 C CA . LYS A 1 96 ? -12.139 -5.405 5.785 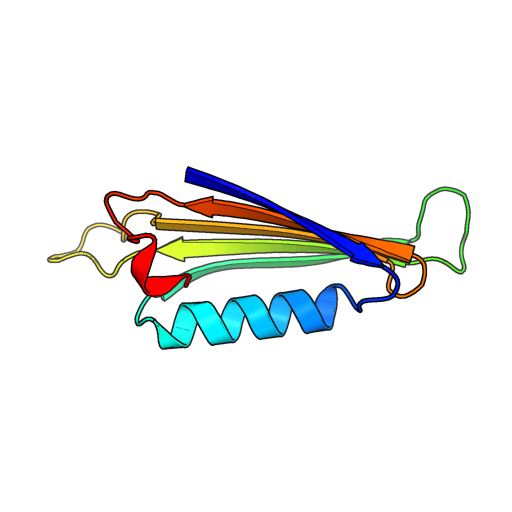1.00 72.12 96 LYS A CA 1
ATOM 745 C C . LYS A 1 96 ? -11.123 -5.477 4.637 1.00 72.12 96 LYS A C 1
ATOM 747 O O . LYS A 1 96 ? -11.049 -4.555 3.829 1.00 72.12 96 LYS A O 1
ATOM 752 N N . VAL A 1 97 ? -10.302 -6.528 4.616 1.00 70.19 97 VAL A N 1
ATOM 753 C CA . VAL A 1 97 ? -9.243 -6.780 3.624 1.00 70.19 97 VAL A CA 1
ATOM 754 C C . VAL A 1 97 ? -9.673 -7.849 2.605 1.00 70.19 97 VAL A C 1
ATOM 756 O O . VAL A 1 97 ? -9.063 -7.933 1.542 1.00 70.19 97 VAL A O 1
ATOM 759 N N . ALA A 1 98 ? -10.670 -8.677 2.947 1.00 55.22 98 ALA A N 1
ATOM 760 C CA . ALA A 1 98 ? -11.128 -9.838 2.178 1.00 55.22 98 ALA A CA 1
ATOM 761 C C . ALA A 1 98 ? -12.177 -9.493 1.114 1.00 55.22 98 ALA A C 1
ATOM 763 O O . ALA A 1 98 ? -13.039 -8.629 1.391 1.00 55.22 98 ALA A O 1
#